Protein AF-A0AAV5T6E8-F1 (afdb_monomer)

Radius of gyration: 16.1 Å; Cα contacts (8 Å, |Δi|>4): 118; chains: 1; bounding box: 30×47×29 Å

Organism: NCBI:txid358040

Mean predicted aligned error: 8.11 Å

Structure (mmCIF, N/CA/C/O backbone):
data_AF-A0AAV5T6E8-F1
#
_entry.id   AF-A0AAV5T6E8-F1
#
loop_
_atom_site.group_PDB
_atom_site.id
_atom_site.type_symbol
_atom_site.label_atom_id
_atom_site.label_alt_id
_atom_site.label_comp_id
_atom_site.label_asym_id
_atom_site.label_entity_id
_atom_site.label_seq_id
_atom_site.pdbx_PDB_ins_code
_atom_site.Cartn_x
_atom_site.Cartn_y
_atom_site.Cartn_z
_atom_site.occupancy
_atom_site.B_iso_or_equiv
_atom_site.auth_seq_id
_atom_site.auth_comp_id
_atom_site.auth_asym_id
_atom_site.auth_atom_id
_atom_site.pdbx_PDB_model_num
ATOM 1 N N . GLN A 1 1 ? 3.594 -20.756 -0.974 1.00 56.22 1 GLN A N 1
ATOM 2 C CA . GLN A 1 1 ? 4.949 -20.677 -0.379 1.00 56.22 1 GLN A CA 1
ATOM 3 C C . GLN A 1 1 ? 4.769 -20.944 1.107 1.00 56.22 1 GLN A C 1
ATOM 5 O O . GLN A 1 1 ? 3.994 -20.220 1.721 1.00 56.22 1 GLN A O 1
ATOM 10 N N . PRO A 1 2 ? 5.432 -21.955 1.688 1.00 61.06 2 PRO A N 1
ATOM 11 C CA . PRO A 1 2 ? 5.133 -22.427 3.046 1.00 61.06 2 PRO A CA 1
ATOM 12 C C . PRO A 1 2 ? 5.290 -21.351 4.137 1.00 61.06 2 PRO A C 1
ATOM 14 O O . PRO A 1 2 ? 4.601 -21.389 5.153 1.00 61.06 2 PRO A O 1
ATOM 17 N N . GLU A 1 3 ? 6.156 -20.359 3.925 1.00 67.81 3 GLU A N 1
ATOM 18 C CA . GLU A 1 3 ? 6.329 -19.229 4.849 1.00 67.81 3 GLU A CA 1
ATOM 19 C C . GLU A 1 3 ? 5.156 -18.238 4.797 1.00 67.81 3 GLU A C 1
ATOM 21 O O . GLU A 1 3 ? 4.697 -17.771 5.835 1.00 67.81 3 GLU A O 1
ATOM 26 N N . THR A 1 4 ? 4.606 -17.975 3.613 1.00 68.00 4 THR A N 1
ATOM 27 C CA . THR A 1 4 ? 3.417 -17.134 3.430 1.00 68.00 4 THR A CA 1
ATOM 28 C C . THR A 1 4 ? 2.186 -17.745 4.093 1.00 68.00 4 THR A C 1
ATOM 30 O O . THR A 1 4 ? 1.470 -17.063 4.825 1.00 68.00 4 THR A O 1
ATOM 33 N N . ASP A 1 5 ? 1.981 -19.049 3.901 1.00 73.75 5 ASP A N 1
ATOM 34 C CA . ASP A 1 5 ? 0.854 -19.784 4.485 1.00 73.75 5 ASP A CA 1
ATOM 35 C C . ASP A 1 5 ? 0.913 -19.757 6.023 1.00 73.75 5 ASP A C 1
ATOM 37 O O . ASP A 1 5 ? -0.108 -19.600 6.696 1.00 73.75 5 ASP A O 1
ATOM 41 N N . ARG A 1 6 ? 2.127 -19.786 6.592 1.00 74.38 6 ARG A N 1
ATOM 42 C CA . ARG A 1 6 ? 2.351 -19.598 8.029 1.00 74.38 6 ARG A CA 1
ATOM 43 C C . ARG A 1 6 ? 1.883 -18.221 8.505 1.00 74.38 6 ARG A C 1
ATOM 45 O O . ARG A 1 6 ? 1.185 -18.159 9.513 1.00 74.38 6 ARG A O 1
ATOM 52 N N . TYR A 1 7 ? 2.219 -17.134 7.807 1.00 71.06 7 TYR A N 1
ATOM 53 C CA . TYR A 1 7 ? 1.779 -15.784 8.194 1.00 71.06 7 TYR A CA 1
ATOM 54 C C . TYR A 1 7 ? 0.262 -15.603 8.098 1.00 71.06 7 TYR A C 1
ATOM 56 O O . TYR A 1 7 ? -0.324 -14.892 8.914 1.00 71.06 7 TYR A O 1
ATOM 64 N N . LEU A 1 8 ? -0.384 -16.264 7.138 1.00 72.44 8 LEU A N 1
ATOM 65 C CA . LEU A 1 8 ? -1.840 -16.236 6.981 1.00 72.44 8 LEU A CA 1
ATOM 66 C C . LEU A 1 8 ? -2.577 -17.033 8.065 1.00 72.44 8 LEU A C 1
ATOM 68 O O . LEU A 1 8 ? -3.719 -16.716 8.379 1.00 72.44 8 LEU A O 1
ATOM 72 N N . SER A 1 9 ? -1.924 -18.036 8.655 1.00 71.75 9 SER A N 1
ATOM 73 C CA . SER A 1 9 ? -2.495 -18.865 9.726 1.00 71.75 9 SER A CA 1
ATOM 74 C C . SER A 1 9 ? -2.427 -18.243 11.130 1.00 71.75 9 SER A C 1
ATOM 76 O O . SER A 1 9 ? -2.986 -18.800 12.075 1.00 71.75 9 SER A O 1
ATOM 78 N N . LEU A 1 10 ? -1.734 -17.109 11.295 1.00 72.38 10 LEU A N 1
ATOM 79 C CA . LEU A 1 10 ? -1.616 -16.431 12.588 1.00 72.38 10 LEU A CA 1
ATOM 80 C C . LEU A 1 10 ? -2.950 -15.790 12.994 1.00 72.38 10 LEU A C 1
ATOM 82 O O . LEU A 1 10 ? -3.671 -15.249 12.156 1.00 72.38 10 LEU A O 1
ATOM 86 N N . LEU A 1 11 ? -3.262 -15.828 14.295 1.00 66.62 11 LEU A N 1
ATOM 87 C CA . LEU A 1 11 ? -4.480 -15.214 14.824 1.00 66.62 11 LEU A CA 1
ATOM 88 C C . LEU A 1 11 ? -4.521 -13.708 14.472 1.00 66.62 11 LEU A C 1
ATOM 90 O O . LEU A 1 11 ? -3.482 -13.053 14.585 1.00 66.62 11 LEU A O 1
ATOM 94 N N . PRO A 1 12 ? -5.691 -13.137 14.113 1.00 64.19 12 PRO A N 1
ATOM 95 C CA . PRO A 1 12 ? -5.839 -11.769 13.579 1.00 64.19 12 PRO A CA 1
ATOM 96 C C . PRO A 1 12 ? -5.381 -10.578 14.452 1.00 64.19 12 PRO A C 1
ATOM 98 O O . PRO A 1 12 ? -5.727 -9.434 14.166 1.00 64.19 12 PRO A O 1
ATOM 101 N N . SER A 1 13 ? -4.638 -10.783 15.539 1.00 57.72 13 SER A N 1
ATOM 102 C CA . SER A 1 13 ? -4.469 -9.772 16.589 1.00 57.72 13 SER A CA 1
ATOM 103 C C . SER A 1 13 ? -3.062 -9.629 17.177 1.00 57.72 13 SER A C 1
ATOM 105 O O . SER A 1 13 ? -2.919 -8.920 18.168 1.00 57.72 13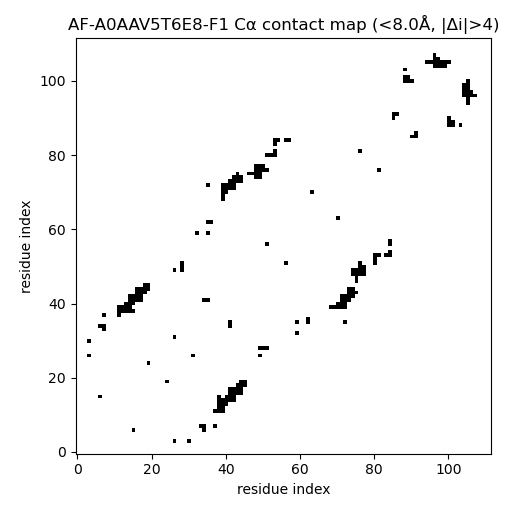 SER A O 1
ATOM 107 N N . SER A 1 14 ? -2.010 -10.225 16.603 1.00 64.25 14 SER A N 1
ATOM 108 C CA . SER A 1 14 ? -0.701 -10.285 17.288 1.00 64.25 14 SER A CA 1
ATOM 109 C C . SER A 1 14 ? 0.455 -9.470 16.700 1.00 64.25 14 SER A C 1
ATOM 111 O O . SER A 1 14 ? 1.513 -9.473 17.312 1.00 64.25 14 SER A O 1
ATOM 113 N N . SER A 1 15 ? 0.285 -8.724 15.603 1.00 76.25 15 SER A N 1
ATOM 114 C CA . SER A 1 15 ? 1.396 -8.134 14.824 1.00 76.25 15 SER A CA 1
ATOM 115 C C . SER A 1 15 ? 2.192 -9.184 14.048 1.00 76.25 15 SER A C 1
ATOM 117 O O . SER A 1 15 ? 2.636 -10.189 14.600 1.00 76.25 15 SER A O 1
ATOM 119 N N . VAL A 1 16 ? 2.406 -8.928 12.759 1.00 83.81 16 VAL A N 1
ATOM 120 C CA . VAL A 1 16 ? 3.210 -9.775 11.877 1.00 83.81 16 VAL A CA 1
ATOM 121 C C . VAL A 1 16 ? 4.361 -8.965 11.312 1.00 83.81 16 VAL A C 1
ATOM 123 O O . VAL A 1 16 ? 4.156 -7.961 10.629 1.00 83.81 16 VAL A O 1
ATOM 126 N N . THR A 1 17 ? 5.574 -9.436 11.593 1.00 83.44 17 THR A N 1
ATOM 127 C CA . THR A 1 17 ? 6.798 -8.938 10.969 1.00 83.44 17 THR A CA 1
ATOM 128 C C . THR A 1 17 ? 7.327 -9.994 10.011 1.00 83.44 17 THR A C 1
ATOM 130 O O . THR A 1 17 ? 7.570 -11.139 10.401 1.00 83.44 17 THR A O 1
ATOM 133 N N . ILE A 1 18 ? 7.508 -9.599 8.757 1.00 79.94 18 ILE A N 1
ATOM 134 C CA . ILE A 1 18 ? 8.090 -10.417 7.703 1.00 79.94 18 ILE A CA 1
ATOM 135 C C . ILE A 1 18 ? 9.501 -9.895 7.481 1.00 79.94 18 ILE A C 1
ATOM 137 O O . ILE A 1 18 ? 9.681 -8.795 6.972 1.00 79.94 18 ILE A O 1
ATOM 141 N N . ALA A 1 19 ? 10.487 -10.673 7.911 1.00 80.19 19 ALA A N 1
ATOM 142 C CA . ALA A 1 19 ? 11.902 -10.370 7.753 1.00 80.19 19 ALA A CA 1
ATOM 143 C C . ALA A 1 19 ? 12.561 -11.575 7.065 1.00 80.19 19 ALA A C 1
ATOM 145 O O . ALA A 1 19 ? 12.986 -12.514 7.750 1.00 80.19 19 ALA A O 1
ATOM 146 N N . PRO A 1 20 ? 12.577 -11.620 5.723 1.00 66.81 20 PRO A N 1
ATOM 147 C CA . PRO A 1 20 ? 13.156 -12.745 5.009 1.00 66.81 20 PRO A CA 1
ATOM 148 C C . PRO A 1 20 ? 14.652 -12.861 5.307 1.00 66.81 20 PRO A C 1
ATOM 150 O O . PRO A 1 20 ? 15.379 -11.868 5.331 1.00 66.81 20 PRO A O 1
ATOM 153 N N . ARG A 1 21 ? 15.117 -14.093 5.552 1.00 63.41 21 ARG A N 1
ATOM 154 C CA . ARG A 1 21 ? 16.538 -14.373 5.828 1.00 63.41 21 ARG A CA 1
ATOM 155 C C . ARG A 1 21 ? 17.406 -14.350 4.573 1.00 63.41 21 ARG A C 1
ATOM 157 O O . ARG A 1 21 ? 18.600 -14.095 4.678 1.00 63.41 21 ARG A O 1
ATOM 164 N N . ASN A 1 22 ? 16.809 -14.631 3.415 1.00 62.66 22 ASN A N 1
ATOM 165 C CA . ASN A 1 22 ? 17.513 -14.816 2.153 1.00 62.66 22 ASN A CA 1
ATOM 166 C C . ASN A 1 22 ? 16.892 -13.954 1.0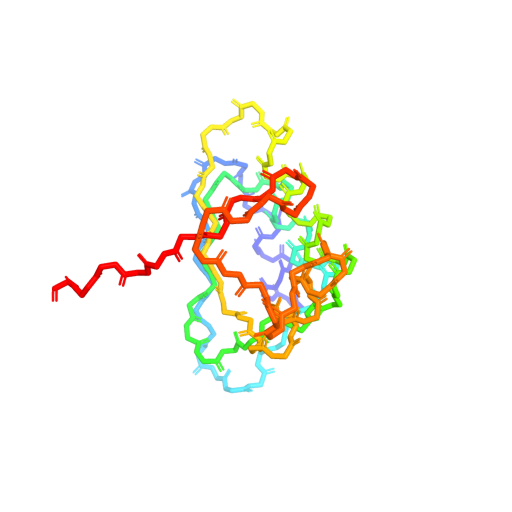60 1.00 62.66 22 ASN A C 1
ATOM 168 O O . ASN A 1 22 ? 15.684 -13.718 1.052 1.00 62.66 22 ASN A O 1
ATOM 172 N N . ASN A 1 23 ? 17.710 -13.605 0.069 1.00 61.06 23 ASN A N 1
ATOM 173 C CA . ASN A 1 23 ? 17.308 -12.694 -0.993 1.00 61.06 23 ASN A CA 1
ATOM 174 C C . ASN A 1 23 ? 16.305 -13.259 -2.028 1.00 61.06 23 ASN A C 1
ATOM 176 O O . ASN A 1 23 ? 15.960 -12.586 -2.997 1.00 61.06 23 ASN A O 1
ATOM 180 N N . ALA A 1 24 ? 15.873 -14.507 -1.856 1.00 60.31 24 ALA A N 1
ATOM 181 C CA . ALA A 1 24 ? 14.982 -15.217 -2.775 1.00 60.31 24 ALA A CA 1
ATOM 182 C C . ALA A 1 24 ? 13.521 -15.252 -2.291 1.00 60.31 24 ALA A C 1
ATOM 184 O O . ALA A 1 24 ? 12.707 -15.992 -2.838 1.00 60.31 24 ALA A O 1
ATOM 185 N N . PHE A 1 25 ? 13.194 -14.519 -1.224 1.00 69.94 25 PHE A N 1
ATOM 186 C CA . PHE A 1 25 ? 11.837 -14.481 -0.698 1.00 69.94 25 PHE A CA 1
ATOM 187 C C . PHE A 1 25 ? 11.021 -13.391 -1.391 1.00 69.94 25 PHE A C 1
ATOM 189 O O . PHE A 1 25 ? 11.237 -12.202 -1.171 1.00 69.94 25 PHE A O 1
ATOM 196 N N . GLU A 1 26 ? 10.066 -13.818 -2.207 1.00 73.62 26 GLU A N 1
ATOM 197 C CA . GLU A 1 26 ? 9.098 -12.946 -2.864 1.00 73.62 26 GLU A CA 1
ATOM 198 C C . GLU A 1 26 ? 7.728 -13.081 -2.188 1.00 73.62 26 GLU A C 1
ATOM 200 O O . GLU A 1 26 ? 7.283 -14.192 -1.888 1.00 73.62 26 GLU A O 1
ATOM 205 N N . ILE A 1 27 ? 7.064 -11.949 -1.940 1.00 79.00 27 ILE A N 1
ATOM 206 C CA . ILE A 1 27 ? 5.676 -11.903 -1.472 1.00 79.00 27 ILE A CA 1
ATOM 207 C C . ILE A 1 27 ? 4.815 -11.538 -2.673 1.00 79.00 27 ILE A C 1
ATOM 209 O O . ILE A 1 27 ? 4.926 -10.431 -3.191 1.00 79.00 27 ILE A O 1
ATOM 213 N N . SER A 1 28 ? 3.925 -12.439 -3.085 1.00 85.38 28 SER A N 1
ATOM 214 C CA . SER A 1 28 ? 2.939 -12.097 -4.110 1.00 85.38 28 SER A CA 1
ATOM 215 C C . SER A 1 28 ? 1.972 -11.019 -3.613 1.00 85.38 28 SER A C 1
ATOM 217 O O . SER A 1 28 ? 1.610 -10.998 -2.432 1.00 85.38 28 SER A O 1
ATOM 219 N N . ASN A 1 29 ? 1.477 -10.179 -4.522 1.00 86.88 29 ASN A N 1
ATOM 220 C CA . ASN A 1 29 ? 0.506 -9.128 -4.197 1.00 86.88 29 ASN A CA 1
ATOM 221 C C . ASN A 1 29 ? -0.739 -9.699 -3.505 1.00 86.88 29 ASN A C 1
ATOM 223 O O . ASN A 1 29 ? -1.171 -9.177 -2.479 1.00 86.88 29 ASN A O 1
ATOM 227 N N . ASP A 1 30 ? -1.250 -10.840 -3.972 1.00 88.44 30 ASP A N 1
ATOM 228 C CA . ASP A 1 30 ? -2.367 -11.546 -3.329 1.00 88.44 30 ASP A CA 1
ATOM 229 C C . ASP A 1 30 ? -2.089 -11.884 -1.863 1.00 88.44 30 ASP A C 1
ATOM 231 O O . ASP A 1 30 ? -2.951 -11.732 -0.994 1.00 88.44 30 ASP A O 1
ATOM 235 N N . SER A 1 31 ? -0.879 -12.358 -1.574 1.00 86.75 31 SER A N 1
ATOM 236 C CA . SER A 1 31 ? -0.474 -12.689 -0.213 1.00 86.75 31 SER A CA 1
ATOM 237 C C . SER A 1 31 ? -0.346 -11.438 0.640 1.00 86.75 31 SER A C 1
ATOM 239 O O . SER A 1 31 ? -0.808 -11.428 1.781 1.00 86.75 31 SER A O 1
ATOM 241 N N . PHE A 1 32 ? 0.234 -10.375 0.081 1.00 88.62 32 PHE A N 1
ATOM 242 C CA . PHE A 1 32 ? 0.305 -9.073 0.729 1.00 88.62 32 PHE A CA 1
ATOM 243 C C . PHE A 1 32 ? -1.090 -8.564 1.104 1.00 88.62 32 PHE A C 1
ATOM 245 O O . PHE A 1 32 ? -1.320 -8.252 2.270 1.00 88.62 32 PHE A O 1
ATOM 252 N N . PHE A 1 33 ? -2.052 -8.579 0.177 1.00 90.69 33 PHE A N 1
ATOM 253 C CA . PHE A 1 33 ? -3.424 -8.145 0.452 1.00 90.69 33 PHE A CA 1
ATOM 254 C C . PHE A 1 33 ? -4.131 -9.012 1.492 1.00 90.69 33 PHE A C 1
ATOM 256 O O . PHE A 1 33 ? -4.837 -8.483 2.349 1.00 90.69 33 PHE A O 1
ATOM 263 N N . LYS A 1 34 ? -3.930 -10.334 1.476 1.00 89.50 34 LYS A N 1
ATOM 264 C CA . LYS A 1 34 ? -4.485 -11.214 2.515 1.00 89.50 34 LYS A CA 1
ATOM 265 C C . LYS A 1 34 ? -3.905 -10.890 3.892 1.00 89.50 34 LYS A C 1
ATOM 267 O O . LYS A 1 34 ? -4.652 -10.788 4.861 1.00 89.50 34 LYS A O 1
ATOM 272 N N . MET A 1 35 ? -2.593 -10.680 3.982 1.00 87.50 35 MET A N 1
ATOM 273 C CA . MET A 1 35 ? -1.939 -10.291 5.235 1.00 87.50 35 MET A CA 1
ATOM 274 C C . MET A 1 35 ? -2.402 -8.913 5.705 1.00 87.50 35 MET A C 1
ATOM 276 O O . MET A 1 35 ? -2.666 -8.737 6.893 1.00 87.50 35 MET A O 1
ATOM 280 N N . LEU A 1 36 ? -2.568 -7.970 4.775 1.00 88.31 36 LEU A N 1
ATOM 281 C CA . LEU A 1 36 ? -3.142 -6.659 5.043 1.00 88.31 36 LEU A CA 1
ATOM 282 C C . LEU A 1 36 ? -4.565 -6.799 5.589 1.00 88.31 36 LEU A C 1
ATOM 284 O O . LEU A 1 36 ? -4.902 -6.158 6.570 1.00 88.31 36 LEU A O 1
ATOM 288 N N . TYR A 1 37 ? -5.401 -7.674 5.039 1.00 86.88 37 TYR A N 1
ATOM 289 C CA . TYR A 1 37 ? -6.768 -7.855 5.527 1.00 86.88 37 TYR A CA 1
ATOM 290 C C . TYR A 1 37 ? -6.821 -8.444 6.948 1.00 86.88 37 TYR A C 1
ATOM 292 O O . TYR A 1 37 ? -7.580 -7.974 7.800 1.00 86.88 37 TYR A O 1
ATOM 300 N N . ILE A 1 38 ? -5.980 -9.442 7.223 1.00 86.25 38 ILE A N 1
ATOM 301 C CA . ILE A 1 38 ? -6.013 -10.208 8.474 1.00 86.25 38 ILE A CA 1
ATOM 302 C C . ILE A 1 38 ? -5.380 -9.422 9.630 1.00 86.25 38 ILE A C 1
ATOM 304 O O . ILE A 1 38 ? -5.984 -9.317 10.700 1.00 86.25 38 ILE A O 1
ATOM 308 N N . HIS A 1 39 ? -4.192 -8.845 9.428 1.00 84.25 39 HIS A N 1
ATOM 309 C CA . HIS A 1 39 ? -3.335 -8.373 10.521 1.00 84.25 39 HIS A CA 1
ATOM 310 C C . HIS A 1 39 ? -3.464 -6.876 10.787 1.00 84.25 39 HIS A C 1
ATOM 312 O O . HIS A 1 39 ? -3.278 -6.062 9.889 1.00 84.25 39 HIS A O 1
ATOM 318 N N . ASN A 1 40 ? -3.676 -6.496 12.052 1.00 85.06 40 ASN A N 1
ATOM 319 C CA . ASN A 1 40 ? -3.722 -5.082 12.458 1.00 85.06 40 ASN A CA 1
ATOM 320 C C . ASN A 1 40 ? -2.375 -4.377 12.267 1.00 85.06 40 ASN A C 1
ATOM 322 O O . ASN A 1 40 ? -2.326 -3.207 11.897 1.00 85.06 40 ASN A O 1
ATOM 326 N N . LYS A 1 41 ? -1.281 -5.093 12.537 1.00 87.81 41 LYS A N 1
ATOM 327 C CA . LYS A 1 41 ? 0.077 -4.591 12.372 1.00 87.81 41 LYS A CA 1
ATOM 328 C C . LYS A 1 41 ? 0.834 -5.485 11.402 1.00 87.81 41 LYS A C 1
ATOM 330 O O . LYS A 1 41 ? 1.007 -6.671 11.681 1.00 87.81 41 LYS A O 1
ATOM 335 N N . LEU A 1 42 ? 1.250 -4.914 10.277 1.00 88.25 42 LEU A N 1
ATOM 336 C CA . LEU A 1 42 ? 1.982 -5.594 9.215 1.00 88.25 42 LEU A CA 1
ATOM 337 C C . LEU A 1 42 ? 3.268 -4.823 8.934 1.00 88.25 42 LEU A C 1
ATOM 339 O O . LEU A 1 42 ? 3.228 -3.685 8.474 1.00 88.25 42 LEU A O 1
ATOM 343 N N . ASN A 1 43 ? 4.407 -5.446 9.208 1.00 88.12 43 ASN A N 1
ATOM 344 C CA . ASN A 1 43 ? 5.718 -4.862 8.972 1.00 88.12 43 ASN A CA 1
ATOM 345 C C . ASN A 1 43 ? 6.519 -5.770 8.041 1.00 88.12 43 ASN A C 1
ATOM 347 O O . ASN A 1 43 ? 6.881 -6.884 8.413 1.00 88.12 43 ASN A O 1
ATOM 351 N N . VAL A 1 44 ? 6.778 -5.302 6.827 1.00 85.50 44 VAL A N 1
ATOM 352 C CA . VAL A 1 44 ? 7.628 -5.978 5.849 1.00 85.50 44 VAL A CA 1
ATOM 353 C C . VAL A 1 44 ? 9.008 -5.329 5.928 1.00 85.50 44 VAL A C 1
ATOM 355 O O . VAL A 1 44 ? 9.227 -4.222 5.432 1.00 85.50 44 VAL A O 1
ATOM 358 N N . GLU A 1 45 ? 9.914 -5.989 6.648 1.00 76.38 45 GLU A N 1
ATOM 359 C CA . GLU A 1 45 ? 11.278 -5.533 6.905 1.00 76.38 45 GLU A CA 1
ATOM 360 C C . GLU A 1 45 ? 12.264 -6.072 5.864 1.00 76.38 45 GLU A C 1
ATOM 362 O O . GLU A 1 45 ? 12.074 -7.148 5.305 1.00 76.38 45 GLU A O 1
ATOM 367 N N . ASN A 1 46 ? 13.372 -5.342 5.696 1.00 63.78 46 ASN A N 1
ATOM 368 C CA . ASN A 1 46 ? 14.496 -5.617 4.792 1.00 63.78 46 ASN A CA 1
ATOM 369 C C . ASN A 1 46 ? 14.185 -5.547 3.283 1.00 63.78 46 ASN A C 1
ATOM 371 O O . ASN A 1 46 ? 13.261 -6.175 2.795 1.00 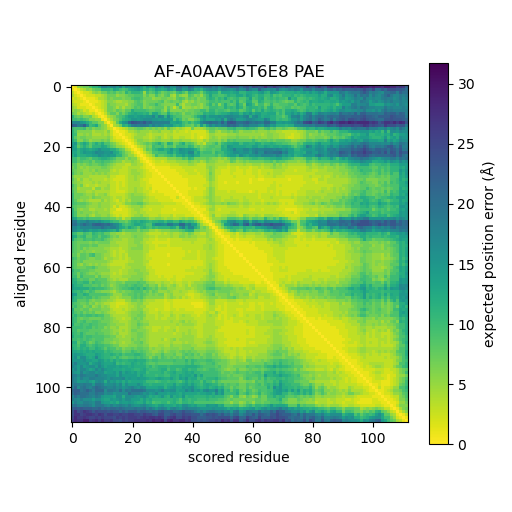63.78 46 ASN A O 1
ATOM 375 N N . SER A 1 47 ? 15.018 -4.751 2.596 1.00 54.88 47 SER A N 1
ATOM 376 C CA . SER A 1 47 ? 15.393 -4.603 1.168 1.00 54.88 47 SER A CA 1
ATOM 377 C C . SER A 1 47 ? 14.504 -5.071 0.003 1.00 54.88 47 SER A C 1
ATOM 379 O O . SER A 1 47 ? 14.988 -5.068 -1.125 1.00 54.88 47 SER A O 1
ATOM 381 N N . TYR A 1 48 ? 13.245 -5.427 0.219 1.00 63.25 48 TYR A N 1
ATOM 382 C CA . TYR A 1 48 ? 12.319 -5.810 -0.836 1.00 63.25 48 TYR A CA 1
ATOM 383 C C . TYR A 1 48 ? 11.264 -4.736 -1.004 1.00 63.25 48 TYR A C 1
ATOM 385 O O . TYR A 1 48 ? 10.511 -4.432 -0.076 1.00 63.25 48 TYR A O 1
ATOM 393 N N . ASP A 1 49 ? 11.229 -4.166 -2.202 1.00 70.38 49 ASP A N 1
ATOM 394 C CA . ASP A 1 49 ? 10.106 -3.354 -2.627 1.00 70.38 49 ASP A CA 1
ATOM 395 C C . ASP A 1 49 ? 8.944 -4.296 -2.930 1.00 70.38 49 ASP A C 1
ATOM 397 O O . ASP A 1 49 ? 9.063 -5.227 -3.732 1.00 70.38 49 ASP A O 1
ATOM 401 N N . ILE A 1 50 ? 7.808 -4.063 -2.279 1.00 79.31 50 ILE A N 1
ATOM 402 C CA . ILE A 1 50 ? 6.568 -4.702 -2.703 1.00 79.31 50 ILE A CA 1
ATOM 403 C C . ILE A 1 50 ? 6.249 -4.133 -4.083 1.00 79.31 50 ILE A C 1
ATOM 405 O O . ILE A 1 50 ? 6.146 -2.918 -4.262 1.00 79.31 50 ILE A O 1
ATOM 409 N N . THR A 1 51 ? 6.128 -5.008 -5.077 1.00 84.25 51 THR A N 1
ATOM 410 C CA . THR A 1 51 ? 5.850 -4.585 -6.450 1.00 84.25 51 THR A CA 1
ATOM 411 C C . THR A 1 51 ? 4.346 -4.425 -6.624 1.00 84.25 51 THR A C 1
ATOM 413 O O . THR A 1 51 ? 3.653 -5.344 -7.048 1.00 84.25 51 THR A O 1
ATOM 416 N N . LEU A 1 52 ? 3.836 -3.248 -6.269 1.00 87.00 52 LEU A N 1
ATOM 417 C CA . LEU A 1 52 ? 2.447 -2.871 -6.518 1.00 87.00 52 LEU A CA 1
ATOM 418 C C . LEU A 1 52 ? 2.351 -2.016 -7.780 1.00 87.00 52 LEU A C 1
ATOM 420 O O . LEU A 1 52 ? 3.211 -1.184 -8.053 1.00 87.00 52 LEU A O 1
ATOM 424 N N . THR A 1 53 ? 1.266 -2.168 -8.524 1.00 89.88 53 THR A N 1
ATOM 425 C CA . THR A 1 53 ? 0.791 -1.138 -9.453 1.00 89.88 53 THR A CA 1
ATOM 426 C C . THR A 1 53 ? 0.231 0.065 -8.681 1.00 89.88 53 THR A C 1
ATOM 428 O O . THR A 1 53 ? -0.032 -0.019 -7.480 1.00 89.88 53 THR A O 1
ATOM 431 N N . SER A 1 54 ? 0.012 1.202 -9.357 1.00 87.00 54 SER A N 1
ATOM 432 C CA . SER A 1 54 ? -0.642 2.356 -8.714 1.00 87.00 54 SER A CA 1
ATOM 433 C C . SER A 1 54 ? -2.041 2.003 -8.190 1.00 87.00 54 SER A C 1
ATOM 435 O O . SER A 1 54 ? -2.383 2.367 -7.066 1.00 87.00 54 SER A O 1
ATOM 437 N N . ASP A 1 55 ? -2.820 1.229 -8.949 1.00 89.88 55 ASP A N 1
ATOM 438 C CA . ASP A 1 55 ? -4.163 0.805 -8.537 1.00 89.88 55 ASP A CA 1
ATOM 439 C C . ASP A 1 55 ? -4.125 -0.122 -7.318 1.00 89.88 55 ASP A C 1
ATOM 441 O O . ASP A 1 55 ? -4.944 0.001 -6.408 1.00 89.88 55 ASP A O 1
ATOM 445 N N . GLU A 1 56 ? -3.140 -1.017 -7.243 1.00 91.19 56 GLU A N 1
ATOM 446 C CA . GLU A 1 56 ? -2.935 -1.859 -6.065 1.00 91.19 56 GLU A CA 1
ATOM 447 C C . GLU A 1 56 ? -2.483 -1.051 -4.844 1.00 91.19 56 GLU A C 1
ATOM 449 O O . GLU A 1 56 ? -2.925 -1.337 -3.731 1.00 91.19 56 GLU A O 1
ATOM 454 N N . LEU A 1 57 ? -1.658 -0.018 -5.028 1.00 90.75 57 LEU A N 1
ATOM 455 C CA . LEU A 1 57 ? -1.306 0.899 -3.946 1.00 90.75 57 LEU A CA 1
ATOM 456 C C . LEU A 1 57 ? -2.543 1.649 -3.433 1.00 90.75 57 LEU A C 1
ATOM 458 O O . LEU A 1 57 ? -2.777 1.677 -2.226 1.00 90.75 57 LEU A O 1
ATOM 462 N N . LYS A 1 58 ? -3.374 2.193 -4.330 1.00 88.81 58 LYS A N 1
ATOM 463 C CA . LYS A 1 58 ? -4.644 2.848 -3.971 1.00 88.81 58 LYS A CA 1
ATOM 464 C C . LYS A 1 58 ? -5.566 1.892 -3.219 1.00 88.81 58 LYS A C 1
ATOM 466 O O . LYS A 1 58 ? -6.065 2.235 -2.152 1.00 88.81 58 LYS A O 1
ATOM 471 N N . LYS A 1 59 ? -5.707 0.658 -3.708 1.00 91.44 59 LYS A N 1
ATOM 472 C CA . LYS A 1 59 ? -6.479 -0.399 -3.043 1.00 91.44 59 LYS A CA 1
ATOM 473 C C . LYS A 1 59 ? -5.935 -0.727 -1.651 1.00 91.44 59 LYS A C 1
ATOM 475 O O . LYS A 1 59 ? -6.710 -0.929 -0.722 1.00 91.44 59 LYS A O 1
ATOM 480 N N . ALA A 1 60 ? -4.614 -0.782 -1.478 1.00 90.44 60 ALA A N 1
ATOM 481 C CA . ALA A 1 60 ? -4.008 -0.998 -0.167 1.00 90.44 60 ALA A CA 1
ATOM 482 C C . ALA A 1 60 ? -4.326 0.159 0.794 1.00 90.44 60 ALA A C 1
ATOM 484 O O . ALA A 1 60 ? -4.690 -0.089 1.943 1.00 90.44 60 ALA A O 1
ATOM 485 N N . MET A 1 61 ? -4.252 1.404 0.315 1.00 88.81 61 MET A N 1
ATOM 486 C CA . MET A 1 61 ? -4.614 2.594 1.091 1.00 88.81 61 MET A CA 1
ATOM 487 C C . MET A 1 61 ? -6.100 2.608 1.468 1.00 88.81 61 MET A C 1
ATOM 48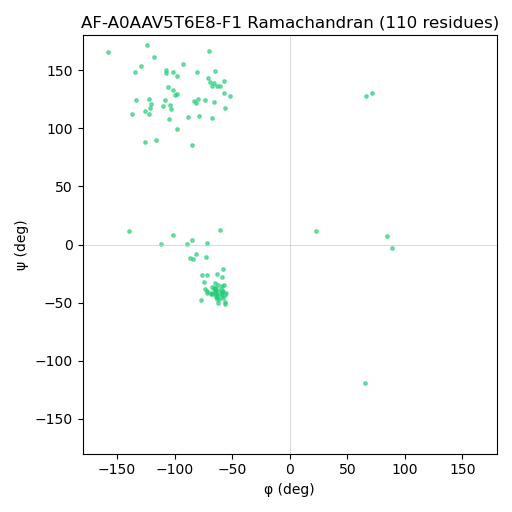9 O O . MET A 1 61 ? -6.421 2.908 2.613 1.00 88.81 61 MET A O 1
ATOM 493 N N . GLU A 1 62 ? -6.993 2.217 0.557 1.00 89.25 62 GLU A N 1
ATOM 494 C CA . GLU A 1 62 ? -8.435 2.101 0.810 1.00 89.25 62 GLU A CA 1
ATOM 495 C C . GLU A 1 62 ? -8.751 1.036 1.872 1.00 89.25 62 GLU A C 1
ATOM 497 O O . GLU A 1 62 ? -9.531 1.275 2.794 1.00 89.25 62 GLU A O 1
ATOM 502 N N . ILE A 1 63 ? -8.099 -0.130 1.807 1.00 88.81 63 ILE A N 1
ATOM 503 C CA . ILE A 1 63 ? -8.232 -1.172 2.839 1.00 88.81 63 ILE A CA 1
ATOM 504 C C . ILE A 1 63 ? -7.790 -0.638 4.206 1.00 88.81 63 ILE A C 1
ATOM 506 O O . ILE A 1 63 ? -8.396 -0.969 5.221 1.00 88.81 63 ILE A O 1
ATOM 510 N N . ILE A 1 64 ? -6.732 0.175 4.250 1.00 88.19 64 ILE A N 1
ATOM 511 C CA . ILE A 1 64 ? -6.236 0.762 5.498 1.00 88.19 64 ILE A CA 1
ATOM 512 C C . ILE A 1 64 ? -7.188 1.848 6.014 1.00 88.19 64 ILE A C 1
ATOM 514 O O . ILE A 1 64 ? -7.433 1.894 7.217 1.00 88.19 64 ILE A O 1
ATOM 518 N N . SER A 1 65 ? -7.720 2.707 5.139 1.00 86.31 65 SER A N 1
ATOM 519 C CA . SER A 1 65 ? -8.556 3.852 5.526 1.00 86.31 65 SER A CA 1
ATOM 520 C C . SER A 1 65 ? -9.968 3.457 5.958 1.00 86.31 65 SER A C 1
ATOM 522 O O . SER A 1 65 ? -10.549 4.111 6.822 1.00 86.31 65 SER A O 1
ATOM 524 N N . THR A 1 66 ? -10.518 2.388 5.380 1.00 87.50 66 THR A N 1
ATOM 525 C CA . THR A 1 66 ? -11.876 1.901 5.678 1.00 87.50 66 THR A CA 1
ATOM 526 C C . THR A 1 66 ? -11.937 0.955 6.874 1.00 87.50 66 THR A C 1
ATOM 528 O O . THR A 1 66 ? -13.024 0.657 7.375 1.00 87.50 66 THR A O 1
ATOM 531 N N . ASP A 1 67 ? -10.793 0.476 7.365 1.00 84.44 67 ASP A N 1
ATOM 532 C CA . ASP A 1 67 ? -10.762 -0.426 8.507 1.00 84.44 67 ASP A CA 1
ATOM 533 C C . ASP A 1 67 ? -10.916 0.337 9.830 1.00 84.44 67 ASP A C 1
ATOM 535 O O . ASP A 1 67 ? -10.142 1.233 10.160 1.00 84.44 67 ASP A O 1
ATOM 539 N N . SER A 1 68 ? -11.900 -0.062 10.635 1.00 85.50 68 SER A N 1
ATOM 540 C CA . SER A 1 68 ? -12.177 0.548 11.938 1.00 85.50 68 SER A CA 1
ATOM 541 C C . SER A 1 68 ? -11.152 0.196 13.025 1.00 85.50 68 SER A C 1
ATOM 543 O O . SER A 1 68 ? -11.202 0.746 14.126 1.00 85.50 68 SER A O 1
ATOM 545 N N . ARG A 1 69 ? -10.257 -0.770 12.781 1.00 85.56 69 ARG A N 1
ATOM 546 C CA . ARG A 1 69 ? -9.218 -1.184 13.733 1.00 85.56 69 ARG A CA 1
ATOM 547 C C . ARG A 1 69 ? -8.041 -0.213 13.685 1.00 85.56 69 ARG A C 1
ATOM 549 O O . ARG A 1 69 ? -7.668 0.297 12.635 1.00 85.56 69 ARG A O 1
ATOM 556 N N . LYS A 1 70 ? -7.362 -0.030 14.821 1.00 82.25 70 LYS A N 1
ATOM 557 C CA . LYS A 1 70 ? -6.082 0.690 14.850 1.00 82.25 70 LYS A CA 1
ATOM 558 C C . LYS A 1 70 ? -5.024 -0.129 14.106 1.00 82.25 70 LYS A C 1
ATOM 560 O O . LYS A 1 70 ? -4.589 -1.167 14.611 1.00 82.25 70 LYS A O 1
ATOM 565 N N . ARG A 1 71 ? -4.623 0.346 12.925 1.00 82.69 71 ARG A N 1
ATOM 566 C CA . ARG A 1 71 ? -3.653 -0.326 12.057 1.00 82.69 71 ARG A CA 1
ATOM 567 C C . ARG A 1 71 ? -2.296 0.359 12.026 1.00 82.69 71 ARG A C 1
ATOM 569 O O . ARG A 1 71 ? -2.191 1.573 12.155 1.00 82.69 71 ARG A O 1
ATOM 576 N N . GLU A 1 72 ? -1.264 -0.446 11.814 1.00 87.38 72 GLU A N 1
ATOM 577 C CA . GLU A 1 72 ? 0.094 0.018 11.537 1.00 87.38 72 GLU A CA 1
ATOM 578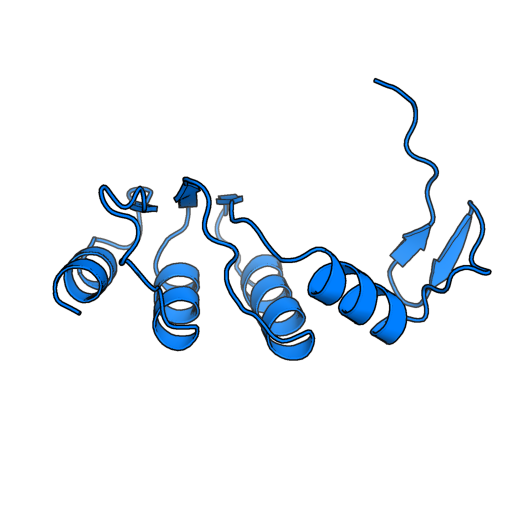 C C . GLU A 1 72 ? 0.674 -0.833 10.407 1.00 8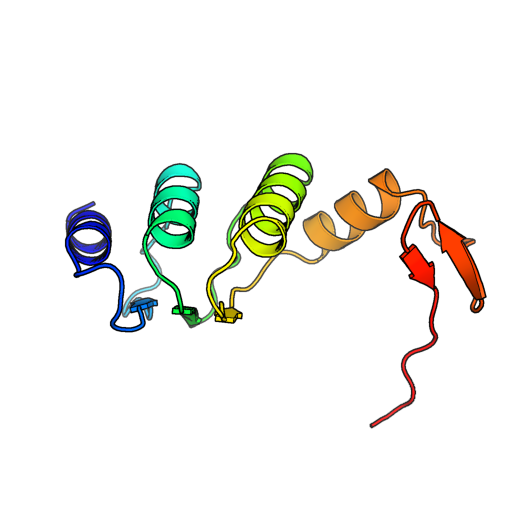7.38 72 GLU A C 1
ATOM 580 O O . GLU A 1 72 ? 0.889 -2.034 10.570 1.00 87.38 72 GLU A O 1
ATOM 585 N N . VAL A 1 73 ? 0.901 -0.225 9.245 1.00 87.94 73 VAL A N 1
ATOM 586 C CA . VAL A 1 73 ? 1.404 -0.925 8.061 1.00 87.94 73 VAL A CA 1
ATOM 587 C C . VAL A 1 73 ? 2.704 -0.266 7.622 1.00 87.94 73 VAL A C 1
ATOM 589 O O . VAL A 1 73 ? 2.753 0.945 7.420 1.00 87.94 73 VAL A O 1
ATOM 592 N N . LYS A 1 74 ? 3.765 -1.062 7.495 1.00 89.38 74 LYS A N 1
ATOM 593 C CA . LYS A 1 74 ? 5.096 -0.612 7.087 1.00 89.38 74 LYS A CA 1
ATOM 594 C C . LYS A 1 74 ? 5.651 -1.548 6.020 1.00 89.38 74 LYS A C 1
ATOM 596 O O . LYS A 1 74 ? 5.744 -2.750 6.240 1.00 89.38 74 LYS A O 1
ATOM 601 N N . PHE A 1 75 ? 6.017 -0.988 4.874 1.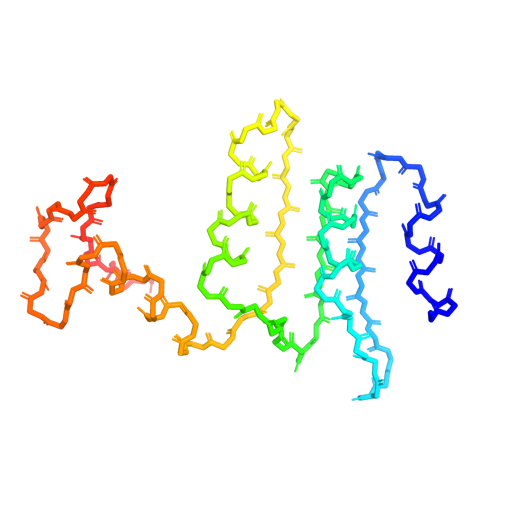00 87.38 75 PHE A N 1
ATOM 602 C CA . PHE A 1 75 ? 6.618 -1.697 3.745 1.00 87.38 75 PHE A CA 1
ATOM 603 C C . PHE A 1 75 ? 7.386 -0.710 2.859 1.00 87.38 75 PHE A C 1
ATOM 605 O O . PHE A 1 75 ? 7.235 0.504 3.012 1.00 87.38 75 PHE A O 1
ATOM 612 N N . ARG A 1 76 ? 8.234 -1.223 1.962 1.00 85.81 76 ARG A N 1
ATOM 613 C CA . ARG A 1 76 ? 8.938 -0.420 0.953 1.00 85.81 76 ARG A CA 1
ATOM 614 C C . ARG A 1 76 ? 8.264 -0.563 -0.405 1.00 85.81 76 ARG A C 1
ATOM 616 O O . ARG A 1 76 ? 7.694 -1.608 -0.714 1.00 85.81 76 ARG A O 1
ATOM 623 N N . LEU A 1 77 ? 8.336 0.504 -1.186 1.00 85.19 77 LEU A N 1
ATOM 624 C CA . LEU A 1 77 ? 7.814 0.603 -2.541 1.00 85.19 77 LEU A CA 1
ATOM 625 C C . LEU A 1 77 ? 8.873 1.251 -3.421 1.00 85.19 77 LEU A C 1
ATOM 627 O O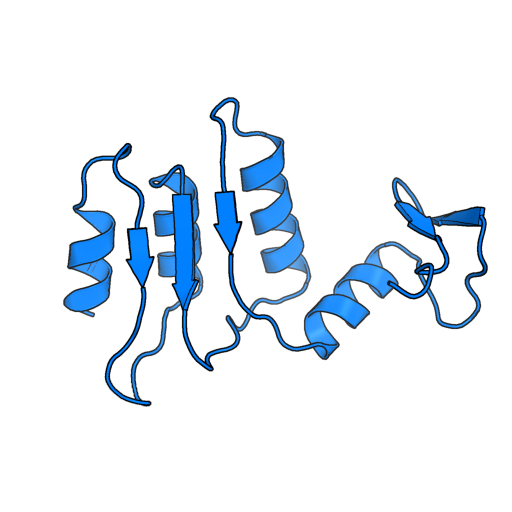 . LEU A 1 77 ? 9.580 2.158 -2.973 1.00 85.19 77 LEU A O 1
ATOM 631 N N . MET A 1 78 ? 8.897 0.860 -4.694 1.00 86.19 78 MET A N 1
ATOM 632 C CA . MET A 1 78 ? 9.662 1.590 -5.697 1.00 86.19 78 MET A CA 1
ATOM 633 C C . MET A 1 78 ? 9.153 3.031 -5.803 1.00 86.19 78 MET A C 1
ATOM 635 O O . MET A 1 78 ? 7.945 3.276 -5.879 1.00 86.19 78 MET A O 1
ATOM 639 N N . SER A 1 79 ? 10.079 3.991 -5.872 1.00 86.81 79 SER A N 1
ATOM 640 C CA . SER A 1 79 ? 9.747 5.415 -6.009 1.00 86.81 79 SER A CA 1
ATOM 641 C C . SER A 1 79 ? 8.889 5.699 -7.241 1.00 86.81 79 SER A C 1
ATOM 643 O O . SER A 1 79 ? 7.989 6.528 -7.173 1.00 86.81 79 SER A O 1
ATOM 645 N N . SER A 1 80 ? 9.099 4.966 -8.337 1.00 89.38 80 SER A N 1
ATOM 646 C CA . SER A 1 80 ? 8.309 5.075 -9.568 1.00 89.38 80 SER A CA 1
ATOM 647 C C . SER A 1 80 ? 6.819 4.796 -9.359 1.00 89.38 80 SER A C 1
ATOM 649 O O . SER A 1 80 ? 5.985 5.450 -9.978 1.00 89.38 80 SER A O 1
ATOM 651 N N . ILE A 1 81 ? 6.465 3.867 -8.468 1.00 88.44 81 ILE A N 1
ATOM 652 C CA . ILE A 1 81 ? 5.067 3.547 -8.152 1.00 88.44 81 ILE A CA 1
ATOM 653 C C . ILE A 1 81 ? 4.429 4.670 -7.338 1.00 88.44 81 ILE A C 1
ATOM 655 O O . ILE A 1 81 ? 3.282 5.035 -7.594 1.00 88.44 81 ILE A O 1
ATOM 659 N N . ILE A 1 82 ? 5.182 5.245 -6.395 1.00 86.94 82 ILE A N 1
ATOM 660 C CA . ILE A 1 82 ? 4.734 6.401 -5.612 1.00 86.94 82 ILE A CA 1
ATOM 661 C C . ILE A 1 82 ? 4.498 7.589 -6.545 1.00 86.94 82 ILE A C 1
ATOM 663 O O . ILE A 1 82 ? 3.417 8.165 -6.517 1.00 86.94 82 ILE A O 1
ATOM 667 N N . VAL A 1 83 ? 5.468 7.909 -7.408 1.00 88.56 83 VAL A N 1
ATOM 668 C CA . VAL A 1 83 ? 5.359 9.000 -8.390 1.00 88.56 83 VAL A CA 1
ATOM 669 C C . VAL A 1 83 ? 4.134 8.802 -9.276 1.00 88.56 83 VAL A C 1
ATOM 671 O O . VAL A 1 83 ? 3.285 9.683 -9.321 1.00 88.56 83 VAL A O 1
ATOM 674 N N . LYS A 1 84 ? 3.970 7.617 -9.873 1.00 89.31 84 LYS A N 1
ATOM 675 C CA . LYS A 1 84 ? 2.805 7.317 -10.713 1.00 89.31 84 LYS A CA 1
ATOM 676 C C . LYS A 1 84 ? 1.480 7.477 -9.959 1.00 89.31 84 LYS A C 1
ATOM 678 O O . LYS A 1 84 ? 0.511 7.986 -10.503 1.00 89.31 84 LYS A O 1
ATOM 683 N N . CYS A 1 85 ? 1.426 7.060 -8.694 1.00 87.81 85 CYS A N 1
ATOM 684 C CA . CYS A 1 85 ? 0.232 7.244 -7.872 1.00 87.81 85 CYS A CA 1
ATOM 685 C C . CYS A 1 85 ? -0.086 8.720 -7.607 1.00 87.81 85 CYS A C 1
ATOM 687 O O . CYS A 1 85 ? -1.259 9.079 -7.578 1.00 87.81 85 CYS A O 1
ATOM 689 N N . LEU A 1 86 ? 0.930 9.559 -7.405 1.00 86.81 86 LEU A N 1
ATOM 690 C CA . LEU A 1 86 ? 0.756 11.002 -7.230 1.00 86.81 86 LEU A CA 1
ATOM 691 C C . LEU A 1 86 ? 0.292 11.661 -8.539 1.00 86.81 86 LEU A C 1
ATOM 693 O O . LEU A 1 86 ? -0.645 12.458 -8.515 1.00 86.81 86 LEU A O 1
ATOM 697 N N . GLU A 1 87 ? 0.883 11.273 -9.670 1.00 89.00 87 GLU A N 1
ATOM 698 C CA . GLU A 1 87 ? 0.487 11.725 -11.012 1.00 89.00 87 GLU A CA 1
ATOM 699 C C . GLU A 1 87 ? -0.970 11.381 -11.327 1.00 89.00 87 GLU A C 1
ATOM 701 O O . GLU A 1 87 ? -1.719 12.244 -11.783 1.00 89.00 87 GLU A O 1
ATOM 706 N N . ASP A 1 88 ? -1.409 10.161 -11.007 1.00 87.06 88 ASP A N 1
ATOM 707 C CA . ASP A 1 88 ? -2.807 9.750 -11.168 1.00 87.06 88 ASP A CA 1
ATOM 708 C C . ASP A 1 88 ? -3.774 10.565 -10.287 1.00 87.06 88 ASP A C 1
ATOM 710 O O . ASP A 1 88 ? -4.955 10.688 -10.611 1.00 87.06 88 ASP A O 1
ATOM 714 N N . CYS A 1 89 ? -3.288 11.129 -9.176 1.00 84.25 89 CYS A N 1
ATOM 715 C CA . CYS A 1 89 ? -4.038 12.056 -8.325 1.00 84.25 89 CYS A CA 1
ATOM 716 C C . CYS A 1 89 ? -3.957 13.517 -8.812 1.00 84.25 89 CYS A C 1
ATOM 718 O O . CYS A 1 89 ? -4.485 14.417 -8.159 1.00 84.25 89 CYS A O 1
ATOM 720 N N . GLY A 1 90 ? -3.306 13.774 -9.951 1.00 87.81 90 GLY A N 1
ATOM 721 C CA . GLY A 1 90 ? -3.149 15.102 -10.543 1.00 87.81 90 GLY A CA 1
ATOM 722 C C . GLY A 1 90 ? -1.980 15.916 -9.984 1.00 87.81 90 GLY A C 1
ATOM 723 O O . GLY A 1 90 ? -1.851 17.092 -10.328 1.00 87.81 90 GLY A O 1
ATOM 724 N N . ILE A 1 91 ? -1.125 15.323 -9.144 1.00 88.94 91 ILE A N 1
ATOM 725 C CA . ILE A 1 91 ? 0.100 15.968 -8.661 1.00 88.94 91 ILE A CA 1
ATOM 726 C C . ILE A 1 91 ? 1.165 15.818 -9.742 1.00 88.94 91 ILE A C 1
ATOM 728 O O . ILE A 1 91 ? 1.527 14.712 -10.127 1.00 88.94 91 ILE A O 1
ATOM 732 N N . THR A 1 92 ? 1.691 16.937 -10.222 1.00 88.69 92 THR A N 1
ATOM 733 C CA . THR A 1 92 ? 2.693 16.965 -11.294 1.00 88.69 92 THR A CA 1
ATOM 734 C C . THR A 1 92 ? 3.940 17.709 -10.835 1.00 88.69 92 THR A C 1
ATOM 736 O O . THR A 1 92 ? 3.928 18.387 -9.810 1.00 88.69 92 THR A O 1
ATOM 739 N N . GLU A 1 93 ? 5.011 17.671 -11.628 1.00 85.56 93 GLU A N 1
ATOM 740 C CA . GLU A 1 93 ? 6.213 18.485 -11.378 1.00 85.56 93 GLU A CA 1
ATOM 741 C C . GLU A 1 93 ? 5.926 19.997 -11.338 1.00 85.56 93 GLU A C 1
ATOM 743 O O . GLU A 1 93 ? 6.701 20.770 -10.779 1.00 85.56 93 GLU A O 1
ATOM 748 N N . SER A 1 94 ? 4.810 20.431 -11.933 1.00 88.12 94 SER A N 1
ATOM 749 C CA . SER A 1 94 ? 4.381 21.830 -11.918 1.00 88.12 94 SER A CA 1
ATOM 750 C C . SER A 1 94 ? 3.601 22.228 -10.661 1.00 88.12 94 SER A C 1
ATOM 752 O O . SER A 1 94 ? 3.415 23.428 -10.435 1.00 88.12 94 SER A O 1
ATOM 754 N N . SER A 1 95 ? 3.175 21.252 -9.850 1.00 88.56 95 SER A N 1
ATOM 755 C CA . SER A 1 95 ? 2.441 21.482 -8.607 1.00 88.56 95 SER A CA 1
ATOM 756 C C . SER A 1 95 ? 3.314 22.204 -7.578 1.00 88.56 95 SER A C 1
ATOM 758 O O . SER A 1 95 ? 4.503 21.927 -7.413 1.00 88.56 95 SER A O 1
ATOM 760 N N . ARG A 1 96 ? 2.717 23.158 -6.871 1.00 89.56 96 ARG A N 1
ATOM 761 C CA . ARG A 1 96 ? 3.378 24.062 -5.930 1.00 89.56 96 ARG A CA 1
ATOM 762 C C . ARG A 1 96 ? 2.828 23.876 -4.528 1.00 89.56 96 ARG A C 1
ATOM 764 O O . ARG A 1 96 ? 1.742 23.350 -4.320 1.00 89.56 96 ARG A O 1
ATOM 771 N N . ARG A 1 97 ? 3.589 24.351 -3.540 1.00 88.81 97 ARG A N 1
ATOM 772 C CA . ARG A 1 97 ? 3.134 24.395 -2.147 1.00 88.81 97 ARG A CA 1
ATOM 773 C C . ARG A 1 97 ? 1.773 25.099 -2.057 1.00 88.81 97 ARG A C 1
ATOM 775 O O . ARG A 1 97 ? 1.665 26.245 -2.488 1.00 88.81 97 ARG A O 1
ATOM 782 N N . GLY A 1 98 ? 0.810 24.448 -1.412 1.00 87.56 98 GLY A N 1
ATOM 783 C CA . GLY A 1 98 ? -0.555 24.940 -1.228 1.00 87.56 98 GLY A CA 1
ATOM 784 C C . GLY A 1 98 ? -1.517 24.561 -2.355 1.00 87.56 98 GLY A C 1
ATOM 785 O O . GLY A 1 98 ? -2.702 24.869 -2.246 1.00 87.56 98 GLY A O 1
ATOM 786 N N . ASP A 1 99 ? -1.043 23.893 -3.412 1.00 89.94 99 ASP A N 1
ATOM 787 C CA . ASP A 1 99 ? -1.929 23.339 -4.433 1.00 89.94 99 ASP A CA 1
ATOM 788 C C . ASP A 1 99 ? -2.734 22.170 -3.854 1.00 89.94 99 ASP A C 1
ATOM 790 O O . ASP A 1 99 ? -2.204 21.325 -3.126 1.00 89.94 99 ASP A O 1
ATOM 794 N N . PHE A 1 100 ? -4.012 22.116 -4.228 1.00 87.50 100 PHE A N 1
ATOM 795 C CA . PHE A 1 100 ? -4.907 21.003 -3.936 1.00 87.50 100 PHE A CA 1
ATOM 796 C C . PHE A 1 100 ? -5.101 20.158 -5.197 1.00 87.50 100 PHE A C 1
ATOM 798 O O . PHE A 1 100 ? -5.598 20.646 -6.215 1.00 87.50 100 PHE A O 1
ATOM 805 N N . CYS A 1 101 ? -4.725 18.884 -5.124 1.00 82.88 101 CYS A N 1
ATOM 806 C CA . CYS A 1 101 ? -4.859 17.900 -6.194 1.00 82.88 101 CYS A CA 1
ATOM 807 C C . CYS A 1 101 ? -5.818 16.799 -5.726 1.00 82.88 101 CYS A C 1
ATOM 809 O O . CYS A 1 101 ? -5.421 15.835 -5.070 1.00 82.88 101 CYS A O 1
ATOM 811 N N . GLY A 1 102 ? -7.113 16.990 -5.989 1.00 76.81 102 GLY A N 1
ATOM 812 C CA . GLY A 1 102 ? -8.160 16.148 -5.408 1.00 76.81 102 GLY A CA 1
ATOM 813 C C . GLY A 1 102 ? -8.228 16.326 -3.889 1.00 76.81 102 GLY A C 1
ATOM 814 O O . GLY A 1 102 ? -8.462 17.430 -3.407 1.00 76.81 102 GLY A O 1
ATOM 815 N N . GLU A 1 103 ? -8.010 15.244 -3.142 1.00 75.25 103 GLU A N 1
ATOM 816 C CA . GLU A 1 103 ? -7.995 15.245 -1.668 1.00 75.25 103 GLU A CA 1
ATOM 817 C C . GLU A 1 103 ? -6.606 15.538 -1.069 1.00 75.25 103 GLU A C 1
ATOM 819 O O . GLU A 1 103 ? -6.447 15.556 0.151 1.00 75.25 103 GLU A O 1
ATOM 824 N N . PHE A 1 104 ? -5.589 15.764 -1.907 1.00 80.81 104 PHE A N 1
ATOM 825 C CA . PHE A 1 104 ? -4.207 15.963 -1.472 1.00 80.81 104 PHE A CA 1
ATOM 826 C C . PHE A 1 104 ? -3.812 17.440 -1.484 1.00 80.81 104 PHE A C 1
ATOM 828 O O . PHE A 1 104 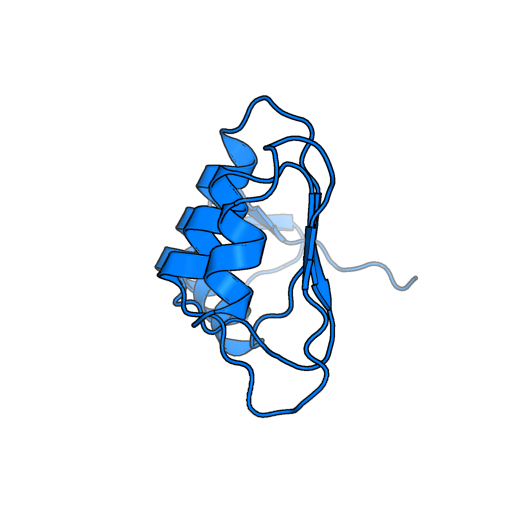? -4.011 18.128 -2.482 1.00 80.81 104 PHE A O 1
ATOM 835 N N . GLU A 1 105 ? -3.181 17.902 -0.403 1.00 87.81 105 GLU A N 1
ATOM 836 C CA . GLU A 1 105 ? -2.499 19.199 -0.342 1.00 87.81 105 GLU A CA 1
ATOM 837 C C . GLU A 1 105 ? -0.990 19.002 -0.538 1.00 87.81 105 GLU A C 1
ATOM 839 O O . GLU A 1 105 ? -0.350 18.204 0.155 1.00 87.81 105 GLU A O 1
ATOM 844 N N . VAL A 1 106 ? -0.397 19.757 -1.463 1.00 86.69 106 VAL A N 1
ATOM 845 C CA . VAL A 1 106 ? 1.053 19.758 -1.670 1.00 86.69 106 VAL A CA 1
ATOM 846 C C . VAL A 1 106 ? 1.718 20.620 -0.599 1.00 86.69 106 VAL A C 1
ATOM 848 O O . VAL A 1 106 ? 1.637 21.849 -0.615 1.00 86.69 106 VAL A O 1
ATOM 851 N N . ILE A 1 107 ? 2.442 19.981 0.319 1.00 87.25 107 ILE A N 1
ATOM 852 C CA . ILE A 1 107 ? 3.234 20.658 1.352 1.00 87.25 107 ILE A CA 1
ATOM 853 C C . ILE A 1 107 ? 4.730 20.553 1.053 1.00 87.25 107 ILE A C 1
ATOM 855 O O . ILE A 1 107 ? 5.215 19.563 0.510 1.00 87.25 107 ILE A O 1
ATOM 859 N N . THR A 1 108 ? 5.499 21.574 1.430 1.00 76.38 108 THR A N 1
ATOM 860 C CA . THR A 1 108 ? 6.964 21.485 1.399 1.00 76.38 108 THR A CA 1
ATOM 861 C C . THR A 1 108 ? 7.421 20.798 2.674 1.00 76.38 108 THR A C 1
ATOM 863 O O . THR A 1 108 ? 7.098 21.272 3.765 1.00 76.38 108 THR A O 1
ATOM 866 N N . ALA A 1 109 ? 8.167 19.699 2.552 1.00 71.44 109 ALA A N 1
ATOM 867 C CA . ALA A 1 109 ? 8.799 19.079 3.708 1.00 71.44 109 ALA A CA 1
ATOM 868 C C . ALA A 1 109 ? 9.682 20.126 4.401 1.00 71.44 109 ALA A C 1
ATOM 870 O O . ALA A 1 109 ? 10.613 20.656 3.791 1.00 71.44 109 ALA A O 1
ATOM 871 N N . MET A 1 110 ? 9.369 20.468 5.654 1.00 53.06 110 MET A N 1
ATOM 872 C CA . MET A 1 110 ? 10.320 21.229 6.455 1.00 53.06 110 MET A CA 1
ATOM 873 C C . MET A 1 110 ? 11.521 20.317 6.732 1.00 53.06 110 MET A C 1
ATOM 875 O O . MET A 1 110 ? 11.307 19.139 7.038 1.00 53.06 110 MET A O 1
ATOM 879 N N . PRO A 1 111 ? 12.761 20.815 6.607 1.00 53.25 111 PRO A N 1
ATOM 880 C CA . PRO A 1 111 ? 13.917 20.041 7.029 1.00 53.25 111 PRO A CA 1
ATOM 881 C C . PRO A 1 111 ? 13.755 19.671 8.511 1.00 53.25 111 PRO A C 1
ATOM 883 O O . PRO A 1 111 ? 13.398 20.533 9.318 1.00 53.25 111 PRO A O 1
ATOM 886 N N . GLN A 1 112 ? 13.948 18.385 8.824 1.00 45.25 112 GLN A N 1
ATOM 887 C CA . GLN A 1 112 ? 14.035 17.881 10.200 1.00 45.25 112 GLN A CA 1
ATOM 888 C C . GLN A 1 112 ? 15.373 18.260 10.827 1.00 45.25 112 GLN A C 1
ATOM 890 O O . GLN A 1 112 ? 16.389 18.227 10.094 1.00 45.25 112 GLN A O 1
#

Sequence (112 aa):
QPETDRYLSLLPSSSVTIAPRNNAFEISNDSFFKMLYIHNKLNVENSYDITLTSDELKKAMEIISTDSRKREVKFRLMSSIIVKCLEDCGITESSRRGDFCGEFEVITAMPQ

Foldseek 3Di:
DVVLVVLLPDQLEDADEADDPDPPDDDDLVSVVSSLQRHQEYHDDDDDANDDALVSVVVSVVSVVPDPGNHHHYHHHDVVRVQVNCVVLVDDPPDDQQDDRDPDGDHDDDDD

pLDDT: mean 80.68, std 10.64, range [45.25, 91.44]

Nearest PDB structures (foldseek):
  7p8e-assembly1_A-2  TM=4.311E-01  e=3.056E+00  Medicago truncatula

Solvent-accessible surface area (backbone atoms only — not comparable to full-atom values): 6958 Å² total; per-residue (Å²): 106,78,68,60,56,52,64,66,70,50,70,60,80,74,61,46,76,47,68,71,92,55,99,83,70,80,79,53,65,70,56,50,53,51,46,58,71,49,34,43,28,38,34,54,44,76,100,57,57,54,87,53,54,43,69,53,48,51,50,52,50,49,58,60,72,72,44,91,64,86,67,48,80,45,70,44,63,54,66,68,39,55,50,50,40,38,41,77,45,62,44,52,94,84,61,46,75,75,39,71,32,82,95,43,71,40,71,75,83,72,87,130

Secondary structure (DSSP, 8-state):
-HHHHHHHTS-TTS-EEE--SSTT----HHHHHHHHHH-SEEEE-SS-B----HHHHHHHHHHHHH--S--EEE-B--HHHHHHHHHHTT--TT--TT-EETTEE--PPPP-